Protein AF-A0A6M8U7U8-F1 (afdb_monomer_lite)

Structure (mmCIF, N/CA/C/O backbone):
data_AF-A0A6M8U7U8-F1
#
_entry.id   AF-A0A6M8U7U8-F1
#
loop_
_atom_site.group_PDB
_atom_site.id
_atom_site.type_symbol
_atom_site.label_atom_id
_atom_site.label_alt_id
_atom_site.label_comp_id
_atom_site.label_asym_id
_atom_site.label_entity_id
_atom_site.label_seq_id
_atom_site.pdbx_PDB_ins_code
_atom_site.Cartn_x
_atom_site.Cartn_y
_atom_site.Cartn_z
_atom_site.occupancy
_atom_site.B_iso_or_equiv
_atom_site.auth_seq_id
_atom_site.auth_comp_id
_atom_site.auth_asym_id
_atom_site.auth_atom_id
_atom_site.pdbx_PDB_model_num
ATOM 1 N N . MET A 1 1 ? 2.571 -8.775 8.943 1.00 74.75 1 MET A N 1
ATOM 2 C CA . MET A 1 1 ? 2.207 -7.433 8.439 1.00 74.75 1 MET A CA 1
ATOM 3 C C . MET A 1 1 ? 2.659 -7.219 7.009 1.00 74.75 1 MET A C 1
ATOM 5 O O . MET A 1 1 ? 1.804 -7.198 6.137 1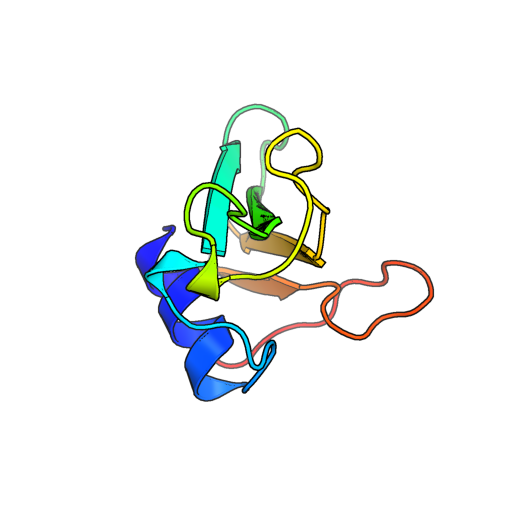.00 74.75 1 MET A O 1
ATOM 9 N N . VAL A 1 2 ? 3.967 -7.168 6.741 1.00 82.75 2 VAL A N 1
ATOM 10 C CA . VAL A 1 2 ? 4.486 -6.971 5.372 1.00 82.75 2 VAL A CA 1
ATOM 11 C C . VAL A 1 2 ? 3.982 -8.037 4.388 1.00 82.75 2 VAL A C 1
ATOM 13 O O . VAL A 1 2 ? 3.644 -7.699 3.264 1.00 82.75 2 VAL A O 1
ATOM 16 N N . LEU A 1 3 ? 3.821 -9.294 4.8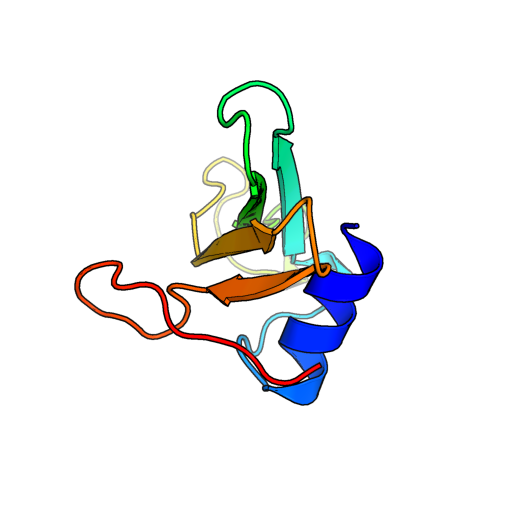22 1.00 86.19 3 LEU A N 1
ATOM 17 C CA . LEU A 1 3 ? 3.259 -10.358 3.977 1.00 86.19 3 LEU A CA 1
ATOM 18 C C . LEU A 1 3 ? 1.820 -10.066 3.505 1.00 86.19 3 LEU A C 1
ATOM 20 O O . LEU A 1 3 ? 1.512 -10.292 2.344 1.00 86.19 3 LEU A O 1
ATOM 24 N N . ALA A 1 4 ? 0.962 -9.516 4.372 1.00 87.12 4 ALA A N 1
ATOM 25 C CA . ALA A 1 4 ? -0.417 -9.168 4.012 1.00 87.12 4 ALA A CA 1
ATOM 26 C C . ALA A 1 4 ? -0.461 -7.985 3.032 1.00 87.12 4 ALA A C 1
ATOM 28 O O . ALA A 1 4 ? -1.229 -7.997 2.077 1.00 87.12 4 ALA A O 1
ATOM 29 N N . VAL A 1 5 ? 0.417 -6.994 3.228 1.00 89.12 5 VAL A N 1
ATOM 30 C CA . VAL A 1 5 ? 0.597 -5.889 2.275 1.00 89.12 5 VAL A CA 1
ATOM 31 C C . VAL A 1 5 ? 1.094 -6.414 0.929 1.00 89.12 5 VAL A C 1
ATOM 33 O O . VAL A 1 5 ? 0.562 -6.045 -0.111 1.00 89.12 5 VAL A O 1
ATOM 36 N N . HIS A 1 6 ? 2.078 -7.314 0.938 1.00 90.56 6 HIS A N 1
ATOM 37 C CA . HIS A 1 6 ? 2.608 -7.932 -0.271 1.00 90.56 6 HIS A CA 1
ATOM 38 C C . HIS A 1 6 ? 1.527 -8.694 -1.048 1.00 90.56 6 HIS A C 1
ATOM 40 O O . HIS A 1 6 ? 1.396 -8.512 -2.257 1.00 90.56 6 HIS A O 1
ATOM 46 N N . GLN A 1 7 ? 0.718 -9.491 -0.347 1.00 90.88 7 GLN A N 1
ATOM 47 C CA . GLN A 1 7 ? -0.411 -10.209 -0.933 1.00 90.88 7 GLN A CA 1
ATOM 48 C C . GLN A 1 7 ? -1.415 -9.233 -1.564 1.00 90.88 7 GLN A C 1
ATOM 50 O O . GLN A 1 7 ? -1.702 -9.333 -2.755 1.00 90.88 7 GLN A O 1
ATOM 55 N N . ALA A 1 8 ? -1.833 -8.203 -0.820 1.00 90.88 8 ALA A N 1
ATOM 56 C CA . ALA A 1 8 ? -2.769 -7.193 -1.308 1.00 90.88 8 ALA A CA 1
ATOM 57 C C . ALA A 1 8 ? -2.251 -6.454 -2.554 1.00 90.88 8 ALA A C 1
ATOM 59 O O . ALA A 1 8 ? -3.023 -6.200 -3.480 1.00 90.88 8 ALA A O 1
ATOM 60 N N . ILE A 1 9 ? -0.947 -6.149 -2.622 1.00 91.44 9 ILE A N 1
ATOM 61 C CA . ILE A 1 9 ? -0.311 -5.552 -3.808 1.00 91.44 9 ILE A CA 1
ATOM 62 C C . ILE A 1 9 ? -0.484 -6.443 -5.040 1.00 91.44 9 ILE A C 1
ATOM 64 O O . ILE A 1 9 ? -0.731 -5.932 -6.135 1.00 91.44 9 ILE A O 1
ATOM 68 N N . ARG A 1 10 ? -0.342 -7.762 -4.878 1.00 91.94 10 ARG A N 1
ATOM 69 C CA . ARG A 1 10 ? -0.432 -8.728 -5.977 1.00 91.94 10 ARG A CA 1
ATOM 70 C C . ARG A 1 10 ? -1.871 -8.988 -6.390 1.00 91.94 10 ARG A C 1
ATOM 72 O O . ARG A 1 10 ? -2.171 -8.882 -7.579 1.00 91.94 10 ARG A O 1
ATOM 79 N N . ASP A 1 11 ? -2.756 -9.210 -5.428 1.00 91.88 11 ASP A N 1
ATOM 80 C CA . ASP A 1 11 ? -4.170 -9.498 -5.683 1.00 91.88 11 ASP A CA 1
ATOM 81 C C . ASP A 1 11 ? -4.881 -8.310 -6.343 1.00 91.88 11 ASP A C 1
ATOM 83 O O . ASP A 1 11 ? -5.693 -8.484 -7.253 1.00 91.88 11 ASP A O 1
ATOM 87 N N . ASN A 1 12 ? -4.500 -7.085 -5.963 1.00 90.12 12 ASN A N 1
ATOM 88 C CA . ASN A 1 12 ? -5.065 -5.852 -6.513 1.00 90.12 12 ASN A CA 1
ATOM 89 C C . ASN A 1 12 ? -4.215 -5.245 -7.646 1.00 90.12 12 ASN A C 1
ATOM 91 O O . ASN A 1 12 ? -4.562 -4.186 -8.164 1.00 90.12 12 ASN A O 1
ATOM 95 N N . LYS A 1 13 ? -3.121 -5.905 -8.057 1.00 91.19 13 LYS A N 1
ATOM 96 C CA . LYS A 1 13 ? -2.219 -5.469 -9.144 1.00 91.19 13 LYS A CA 1
ATOM 97 C C . LYS A 1 13 ? -1.760 -4.007 -9.014 1.00 91.19 13 LYS A C 1
ATOM 99 O O . LYS A 1 13 ? -1.712 -3.277 -10.001 1.00 91.19 13 LYS A O 1
ATOM 104 N N . LEU A 1 14 ? -1.388 -3.591 -7.802 1.00 89.69 14 LEU A N 1
ATOM 105 C CA . LEU A 1 14 ? -1.035 -2.195 -7.493 1.00 89.69 14 LEU A CA 1
ATOM 106 C C . LEU A 1 14 ? 0.286 -1.736 -8.131 1.00 89.69 14 LEU A C 1
ATOM 108 O O . LEU A 1 14 ? 0.557 -0.543 -8.223 1.00 89.69 14 LEU A O 1
ATOM 112 N N . THR A 1 15 ? 1.128 -2.675 -8.565 1.00 88.12 15 THR A N 1
ATOM 113 C CA . THR A 1 15 ? 2.370 -2.397 -9.294 1.00 88.12 15 THR A CA 1
ATOM 114 C C . THR A 1 15 ? 2.717 -3.540 -10.242 1.00 88.12 15 THR A C 1
ATOM 116 O O . THR A 1 15 ? 2.402 -4.705 -9.985 1.00 88.12 15 THR A O 1
ATOM 119 N N . THR A 1 16 ? 3.410 -3.208 -11.329 1.00 86.94 16 THR A N 1
ATOM 120 C CA . THR A 1 16 ? 3.967 -4.161 -12.299 1.00 86.94 16 THR A CA 1
ATOM 121 C C . THR A 1 16 ? 5.370 -4.643 -11.919 1.00 86.94 16 THR A C 1
ATOM 123 O O . THR A 1 16 ? 5.882 -5.583 -12.530 1.00 86.94 16 THR A O 1
ATOM 126 N N . LEU A 1 17 ? 5.996 -4.029 -10.908 1.00 87.25 17 LEU A N 1
ATOM 127 C CA . LEU A 1 17 ? 7.325 -4.407 -10.434 1.00 87.25 17 LEU A CA 1
ATOM 128 C C . LEU A 1 17 ? 7.324 -5.813 -9.831 1.00 87.25 17 LEU A C 1
ATOM 130 O O . LEU A 1 17 ? 6.371 -6.227 -9.166 1.00 87.25 17 LEU A O 1
ATOM 134 N N . ARG A 1 18 ? 8.434 -6.531 -10.025 1.00 87.06 18 ARG A N 1
ATOM 135 C CA . ARG A 1 18 ? 8.670 -7.861 -9.443 1.00 87.06 18 ARG A CA 1
ATOM 136 C C . ARG A 1 18 ? 8.931 -7.770 -7.941 1.00 87.06 18 ARG A C 1
ATOM 138 O O . ARG A 1 18 ? 9.367 -6.737 -7.451 1.00 87.06 18 ARG A O 1
ATOM 145 N N . ASP A 1 19 ? 8.724 -8.870 -7.221 1.00 86.12 19 ASP A N 1
ATOM 146 C CA . ASP A 1 19 ? 8.817 -8.909 -5.749 1.00 86.12 19 ASP A CA 1
ATOM 147 C C . ASP A 1 19 ? 10.171 -8.437 -5.215 1.00 86.12 19 ASP A C 1
ATOM 149 O O . ASP A 1 19 ? 10.235 -7.627 -4.299 1.00 86.12 19 ASP A O 1
ATOM 153 N N . HIS A 1 20 ? 11.263 -8.883 -5.834 1.00 85.44 20 HIS A N 1
ATOM 154 C CA . HIS A 1 20 ? 12.621 -8.493 -5.440 1.00 85.44 20 HIS A CA 1
ATOM 155 C C . HIS A 1 20 ? 12.964 -7.032 -5.779 1.00 85.44 20 HIS A C 1
ATOM 157 O O . HIS A 1 20 ? 13.986 -6.527 -5.317 1.00 85.44 20 HIS A O 1
ATOM 163 N N . CYS A 1 21 ? 12.120 -6.363 -6.571 1.00 88.00 21 CYS A N 1
ATOM 164 C CA . CYS A 1 21 ? 12.216 -4.942 -6.894 1.00 88.00 21 CYS A CA 1
ATOM 165 C C . CYS A 1 21 ? 11.374 -4.069 -5.960 1.00 88.00 21 CYS A C 1
ATOM 167 O O . CYS A 1 21 ? 11.294 -2.863 -6.172 1.00 88.00 21 CYS A O 1
ATOM 169 N N . LEU A 1 22 ? 10.746 -4.652 -4.938 1.00 89.12 22 LEU A N 1
ATOM 170 C CA . LEU A 1 22 ? 10.010 -3.921 -3.917 1.00 89.12 22 LEU A CA 1
ATOM 171 C C . LEU A 1 22 ? 10.798 -3.931 -2.608 1.00 89.12 22 LEU A C 1
ATOM 173 O O . LEU A 1 22 ? 11.353 -4.950 -2.195 1.00 89.12 22 LEU A O 1
ATOM 177 N N . ALA A 1 23 ? 10.846 -2.776 -1.960 1.00 89.12 23 ALA A N 1
ATOM 178 C CA . ALA A 1 23 ? 11.303 -2.603 -0.592 1.00 89.12 23 ALA A CA 1
ATOM 179 C C . ALA A 1 23 ? 10.128 -2.132 0.269 1.00 89.12 23 ALA A C 1
ATOM 181 O O . ALA A 1 23 ? 9.238 -1.427 -0.209 1.00 89.12 23 ALA A O 1
ATOM 182 N N . TYR A 1 24 ? 10.145 -2.527 1.540 1.00 90.94 24 TYR A N 1
ATOM 183 C CA . TYR A 1 24 ? 9.089 -2.231 2.501 1.00 90.94 24 TYR A CA 1
ATOM 184 C C . TYR A 1 24 ? 9.699 -1.565 3.729 1.00 90.94 24 TYR A C 1
ATOM 186 O O . TYR A 1 24 ? 10.582 -2.151 4.357 1.00 90.94 24 TYR A O 1
ATOM 194 N N . ASP A 1 25 ? 9.222 -0.371 4.066 1.00 90.75 25 ASP A N 1
ATOM 195 C CA . ASP A 1 25 ? 9.573 0.332 5.299 1.00 90.75 25 ASP A CA 1
ATOM 196 C C . ASP A 1 25 ? 8.480 0.106 6.353 1.00 90.75 25 ASP A C 1
ATOM 198 O O . ASP A 1 25 ? 7.316 0.459 6.155 1.00 90.75 25 ASP A O 1
ATOM 202 N N . TYR A 1 26 ? 8.884 -0.585 7.415 1.00 90.88 26 TYR A N 1
ATOM 203 C CA . TYR A 1 26 ? 8.170 -0.922 8.646 1.00 90.88 26 TYR A CA 1
ATOM 204 C C . TYR A 1 26 ? 7.989 0.225 9.645 1.00 90.88 26 TYR A C 1
ATOM 206 O O . TYR A 1 26 ? 8.957 0.465 10.358 1.00 90.88 26 TYR A O 1
ATOM 214 N N . ASP A 1 27 ? 6.814 0.838 9.822 1.00 90.44 27 ASP A N 1
ATOM 215 C CA . ASP A 1 27 ? 6.603 1.779 10.937 1.00 90.44 27 ASP A CA 1
ATOM 216 C C . ASP A 1 27 ? 5.342 1.466 11.759 1.00 90.44 27 ASP A C 1
ATOM 218 O O . ASP A 1 27 ? 4.206 1.544 11.292 1.00 90.44 27 ASP A O 1
ATOM 222 N N . ASP A 1 28 ? 5.543 1.123 13.030 1.00 88.81 28 ASP A N 1
ATOM 223 C CA . ASP A 1 28 ? 4.486 0.852 14.003 1.00 88.81 28 ASP A CA 1
ATOM 224 C C . ASP A 1 28 ? 4.437 1.815 15.187 1.00 88.81 28 ASP A C 1
ATOM 226 O O . ASP A 1 28 ? 3.570 1.662 16.060 1.00 88.81 28 ASP A O 1
ATOM 230 N N . VAL A 1 29 ? 5.320 2.809 15.198 1.00 86.75 29 VAL A N 1
ATOM 231 C CA . VAL A 1 29 ? 5.503 3.764 16.294 1.00 86.75 29 VAL A CA 1
ATOM 232 C C . VAL A 1 29 ? 4.890 5.122 15.983 1.00 86.75 29 VAL A C 1
ATOM 234 O O . VAL A 1 29 ? 4.379 5.767 16.900 1.00 86.75 29 VAL A O 1
ATOM 237 N N . SER A 1 30 ? 4.870 5.543 14.718 1.00 86.56 30 SER A N 1
ATOM 238 C CA . SER A 1 30 ? 4.362 6.869 14.338 1.00 86.56 30 SER A CA 1
ATOM 239 C C . SER A 1 30 ? 2.847 7.026 14.488 1.00 86.56 30 SER A C 1
ATOM 241 O O . SER A 1 30 ? 2.360 8.148 14.622 1.00 86.56 30 SER A O 1
ATOM 243 N N . ASP A 1 31 ? 2.084 5.928 14.493 1.00 88.81 31 ASP A N 1
ATOM 244 C CA . ASP A 1 31 ? 0.626 5.957 14.632 1.00 88.81 31 ASP A CA 1
ATOM 245 C C . ASP A 1 31 ? 0.135 4.932 15.674 1.00 88.81 31 ASP A C 1
ATOM 247 O O . ASP A 1 31 ? 0.492 3.749 15.675 1.00 88.81 31 ASP A O 1
ATOM 251 N N . LYS A 1 32 ? -0.712 5.386 16.605 1.00 90.56 32 LYS A N 1
ATOM 252 C CA . LYS A 1 32 ? -1.253 4.540 17.683 1.00 90.56 32 LYS A CA 1
ATOM 253 C C . LYS A 1 32 ? -2.319 3.562 17.199 1.00 90.56 32 LYS A C 1
ATOM 255 O O . LYS A 1 32 ? -2.526 2.544 17.851 1.00 90.56 32 LYS A O 1
ATOM 260 N N . LEU A 1 33 ? -3.000 3.870 16.099 1.00 92.50 33 LEU A N 1
ATOM 261 C CA . LEU A 1 33 ? -4.134 3.104 15.580 1.00 92.50 33 LEU A CA 1
ATOM 262 C C . LEU A 1 33 ? -3.785 2.322 14.315 1.00 92.50 33 LEU A C 1
ATOM 264 O O . LEU A 1 33 ? -4.495 1.371 13.986 1.00 92.50 33 LEU A O 1
ATOM 268 N N . PHE A 1 34 ? -2.699 2.687 13.634 1.00 92.19 34 PHE A N 1
ATOM 269 C CA . PHE A 1 34 ? -2.310 2.085 12.364 1.00 92.19 34 PHE A CA 1
ATOM 270 C C . PHE A 1 34 ? -0.855 1.612 12.363 1.00 92.19 34 PHE A C 1
ATOM 272 O O . PHE A 1 34 ? 0.011 2.210 12.993 1.00 92.19 34 PHE A O 1
ATOM 279 N N . TYR A 1 35 ? -0.592 0.527 11.644 1.00 91.88 35 TYR A N 1
ATOM 280 C CA . TYR A 1 35 ? 0.735 0.204 11.135 1.00 91.88 35 TYR A CA 1
ATOM 281 C C . TYR A 1 35 ? 0.903 0.894 9.785 1.00 91.88 35 TYR A C 1
ATOM 283 O O . TYR A 1 35 ? 0.031 0.775 8.920 1.00 91.88 35 TYR A O 1
ATOM 291 N N . LEU A 1 36 ? 2.002 1.612 9.603 1.00 92.88 36 LEU A N 1
ATOM 292 C CA . LEU A 1 36 ? 2.364 2.246 8.348 1.00 92.88 36 LEU A CA 1
ATOM 293 C C . LEU A 1 36 ? 3.364 1.344 7.625 1.00 92.88 36 LEU A C 1
ATOM 295 O O . LEU A 1 36 ? 4.333 0.864 8.210 1.00 92.88 36 LEU A O 1
ATOM 299 N N . VAL A 1 37 ? 3.101 1.083 6.350 1.00 93.19 37 VAL A N 1
ATOM 300 C CA . VAL A 1 37 ? 4.024 0.347 5.487 1.00 93.19 37 VAL A CA 1
ATOM 301 C C . VAL A 1 37 ? 4.293 1.191 4.265 1.00 93.19 37 VAL A C 1
ATOM 303 O O . VAL A 1 37 ? 3.398 1.400 3.449 1.00 93.19 37 VAL A O 1
ATOM 306 N N . ASP A 1 38 ? 5.517 1.681 4.139 1.00 92.38 38 ASP A N 1
ATOM 307 C CA . ASP A 1 38 ? 5.928 2.409 2.949 1.00 92.38 38 ASP A CA 1
ATOM 308 C C . ASP A 1 38 ? 6.472 1.436 1.902 1.00 92.38 38 ASP A C 1
ATOM 310 O O . ASP A 1 38 ? 7.345 0.620 2.201 1.00 92.38 38 ASP A O 1
ATOM 314 N N . VAL A 1 39 ? 5.956 1.497 0.678 1.00 91.69 39 VAL A N 1
ATOM 315 C CA . VAL A 1 39 ? 6.369 0.623 -0.420 1.00 91.69 39 VAL A CA 1
ATOM 316 C C . VAL A 1 39 ? 7.205 1.442 -1.384 1.00 91.69 39 VAL A C 1
ATOM 318 O O . VAL A 1 39 ? 6.754 2.442 -1.945 1.00 91.69 39 VAL A O 1
ATOM 321 N N . ARG A 1 40 ? 8.449 1.012 -1.576 1.00 90.31 40 ARG A N 1
ATOM 322 C CA . ARG A 1 40 ? 9.431 1.704 -2.410 1.00 90.31 40 ARG A CA 1
ATOM 323 C C . ARG A 1 40 ? 9.997 0.780 -3.466 1.00 90.31 40 ARG A C 1
ATOM 325 O O . ARG A 1 40 ? 10.023 -0.440 -3.305 1.00 90.31 40 ARG A O 1
ATOM 332 N N . GLU A 1 41 ? 10.504 1.373 -4.533 1.00 87.06 41 GLU A N 1
ATOM 333 C CA . GLU A 1 41 ? 11.277 0.636 -5.518 1.00 87.06 41 GLU A CA 1
ATOM 334 C C . GLU A 1 41 ? 12.667 0.298 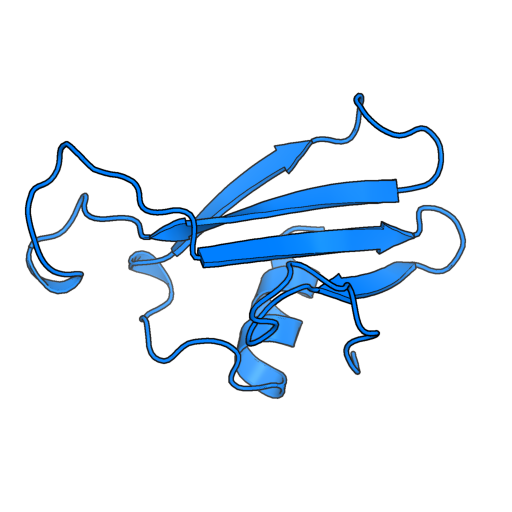-4.960 1.00 87.06 41 GLU A C 1
ATOM 336 O O . GLU A 1 41 ? 13.389 1.147 -4.420 1.00 87.06 41 GLU A O 1
ATOM 341 N N . ASN A 1 42 ? 13.038 -0.971 -5.104 1.00 82.81 42 ASN A N 1
ATOM 342 C CA . ASN A 1 42 ? 14.350 -1.498 -4.777 1.00 82.81 42 ASN A CA 1
ATOM 343 C C . ASN A 1 42 ? 15.203 -1.590 -6.047 1.00 82.81 42 ASN A C 1
ATOM 345 O O . ASN A 1 42 ? 15.174 -2.591 -6.765 1.00 82.81 42 ASN A O 1
ATOM 349 N N . LYS A 1 43 ? 16.011 -0.558 -6.293 1.00 77.38 43 LYS A N 1
ATOM 350 C CA . LYS A 1 43 ? 16.928 -0.481 -7.445 1.00 77.38 43 LYS A CA 1
ATOM 351 C C . LYS A 1 43 ? 18.282 -1.150 -7.215 1.00 77.38 43 LYS A C 1
ATOM 353 O O . LYS A 1 43 ? 19.220 -0.948 -7.981 1.00 77.38 43 LYS A O 1
ATOM 358 N N . ARG A 1 44 ? 18.410 -1.980 -6.173 1.00 72.31 44 ARG A N 1
ATOM 359 C CA . ARG A 1 44 ? 19.654 -2.717 -5.893 1.00 72.31 44 ARG A CA 1
ATOM 360 C C . ARG A 1 44 ? 20.074 -3.628 -7.052 1.00 72.31 44 ARG A C 1
ATOM 362 O O . ARG A 1 44 ? 21.257 -3.927 -7.195 1.00 72.31 44 ARG A O 1
ATOM 369 N N . TYR A 1 45 ? 19.121 -4.077 -7.865 1.00 71.75 45 TYR A N 1
ATOM 370 C CA . TYR A 1 45 ? 19.372 -4.939 -9.013 1.00 71.75 45 TYR A CA 1
ATOM 371 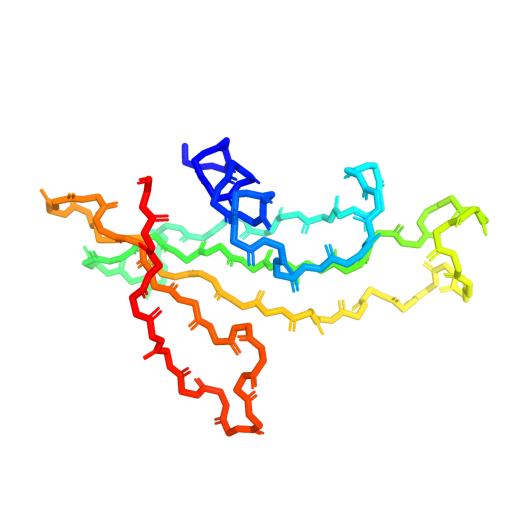C C . TYR A 1 45 ? 19.125 -4.182 -10.316 1.00 71.75 45 TYR A C 1
ATOM 373 O O . TYR A 1 45 ? 18.070 -3.578 -10.485 1.00 71.75 45 TYR A O 1
ATOM 381 N N . A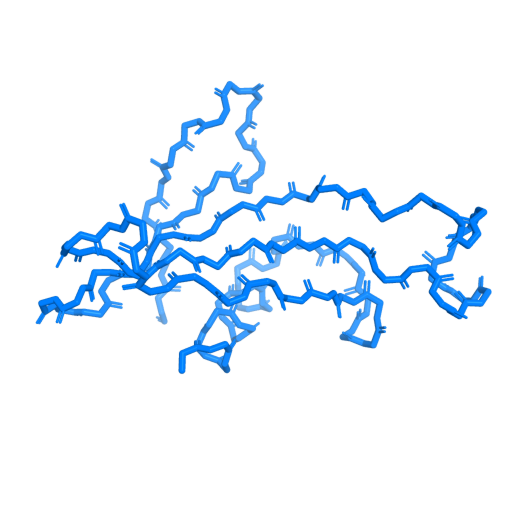LA A 1 46 ? 20.046 -4.303 -11.278 1.00 71.12 46 ALA A N 1
ATOM 382 C CA . ALA A 1 46 ? 19.924 -3.668 -12.597 1.00 71.12 46 ALA A CA 1
ATOM 383 C C . ALA A 1 46 ? 18.618 -4.035 -13.333 1.00 71.12 46 ALA A C 1
ATOM 385 O O . ALA A 1 46 ? 18.114 -3.261 -14.140 1.00 71.12 46 ALA A O 1
ATOM 386 N N . ILE A 1 47 ? 18.045 -5.202 -13.018 1.00 76.19 47 ILE A N 1
ATOM 387 C CA . ILE A 1 47 ? 16.782 -5.699 -13.580 1.00 76.19 47 ILE A CA 1
ATOM 388 C C . ILE A 1 47 ? 15.570 -4.870 -13.120 1.00 76.19 47 ILE A C 1
ATOM 390 O O . ILE A 1 47 ? 14.558 -4.845 -13.815 1.00 76.19 47 ILE A O 1
ATOM 394 N N . CYS A 1 48 ? 15.667 -4.204 -11.968 1.00 76.31 48 CYS A N 1
ATOM 395 C CA . CYS A 1 48 ? 14.592 -3.406 -11.383 1.00 76.31 48 CYS A CA 1
ATOM 396 C C . CYS A 1 48 ? 14.530 -1.975 -11.934 1.00 76.31 48 CYS A C 1
ATOM 398 O O . CYS A 1 48 ? 13.561 -1.277 -11.665 1.00 76.31 48 CYS A O 1
ATOM 400 N N . GLY A 1 49 ? 15.513 -1.580 -12.754 1.00 64.62 49 GLY A N 1
ATOM 401 C CA . GLY A 1 49 ? 15.555 -0.297 -13.447 1.00 64.62 49 GLY A CA 1
ATOM 402 C C . GLY A 1 49 ? 16.359 0.783 -12.718 1.00 64.62 49 GLY A C 1
ATOM 403 O O . GLY A 1 49 ? 16.179 1.022 -11.532 1.00 64.62 49 GLY A O 1
ATOM 404 N N . GLY A 1 50 ? 17.205 1.486 -13.479 1.00 63.50 50 GLY A N 1
ATOM 405 C CA . GLY A 1 50 ? 17.733 2.814 -13.139 1.00 63.50 50 GLY A CA 1
ATOM 406 C C . GLY A 1 50 ? 18.694 2.917 -11.947 1.00 63.50 50 GLY A C 1
ATOM 407 O O . GLY A 1 50 ? 19.035 1.937 -11.298 1.00 63.50 50 GLY A O 1
ATOM 408 N N . ALA A 1 51 ? 19.174 4.141 -11.707 1.00 56.97 51 ALA A N 1
ATOM 409 C CA . ALA A 1 51 ? 20.300 4.444 -10.827 1.00 56.97 51 ALA A CA 1
ATOM 410 C C . ALA A 1 51 ? 20.109 3.933 -9.373 1.00 56.97 51 ALA A C 1
ATOM 412 O O . ALA A 1 51 ? 19.051 4.158 -8.778 1.00 56.97 51 ALA A O 1
ATOM 413 N N . PRO A 1 52 ? 21.115 3.241 -8.800 1.00 59.81 52 PRO A N 1
ATOM 414 C CA . PRO A 1 52 ? 21.013 2.531 -7.519 1.00 59.81 52 PRO A CA 1
ATOM 415 C C . PRO A 1 52 ? 20.908 3.448 -6.289 1.00 59.81 52 PRO A C 1
ATOM 417 O O . PRO A 1 52 ? 20.697 2.963 -5.180 1.00 59.81 52 PRO A O 1
ATOM 420 N N . ASP A 1 53 ? 21.063 4.756 -6.470 1.00 61.59 53 ASP A N 1
ATOM 421 C CA . ASP A 1 53 ? 21.061 5.785 -5.431 1.00 61.59 53 ASP A CA 1
ATOM 422 C C . ASP A 1 53 ? 19.672 6.388 -5.152 1.00 61.59 53 ASP A C 1
ATOM 424 O O . ASP A 1 53 ? 19.514 7.128 -4.183 1.00 61.59 53 ASP A O 1
ATOM 428 N N . VAL A 1 54 ? 18.644 6.044 -5.941 1.00 61.66 54 VAL A N 1
ATOM 429 C CA . VAL A 1 54 ? 17.295 6.621 -5.802 1.00 61.66 54 VAL A CA 1
ATOM 430 C C . VAL A 1 54 ? 16.257 5.545 -5.471 1.00 61.66 54 VAL A C 1
ATOM 432 O O . VAL A 1 54 ? 15.700 4.913 -6.370 1.00 61.66 54 VAL A O 1
ATOM 435 N N . SER A 1 55 ? 15.932 5.365 -4.185 1.00 67.44 55 SER A N 1
ATOM 436 C CA . SER A 1 55 ? 14.763 4.569 -3.772 1.00 67.44 55 SER A CA 1
ATOM 437 C C . SER A 1 55 ? 13.499 5.415 -3.917 1.00 67.44 55 SER A C 1
ATOM 439 O O . SER A 1 55 ? 13.232 6.311 -3.116 1.00 67.44 55 SER A O 1
ATOM 441 N N . VAL A 1 56 ? 12.751 5.174 -4.994 1.00 81.06 56 VAL A N 1
ATOM 442 C CA . VAL A 1 56 ? 11.546 5.943 -5.321 1.00 81.06 56 VAL A CA 1
ATOM 443 C C . VAL A 1 56 ? 10.384 5.423 -4.483 1.00 81.06 56 VAL A C 1
ATOM 445 O O . VAL A 1 56 ? 10.093 4.227 -4.491 1.00 81.06 56 VAL A O 1
ATOM 448 N N . HIS A 1 57 ? 9.725 6.328 -3.765 1.00 87.88 57 HIS A N 1
ATOM 449 C CA . HIS A 1 57 ? 8.459 6.049 -3.101 1.00 87.88 57 HIS A CA 1
ATOM 450 C C . HIS A 1 57 ? 7.389 5.679 -4.138 1.00 87.88 57 HIS A C 1
ATOM 452 O O . HIS A 1 57 ? 7.188 6.430 -5.092 1.00 87.88 57 HIS A O 1
ATOM 458 N N . LEU A 1 58 ? 6.721 4.536 -3.960 1.00 89.25 58 LEU A N 1
ATOM 459 C CA . LEU A 1 58 ? 5.644 4.096 -4.851 1.00 89.25 58 LEU A CA 1
ATOM 460 C C . LEU A 1 58 ? 4.280 4.445 -4.263 1.00 89.25 58 LEU A C 1
ATOM 462 O O . LEU A 1 58 ? 3.493 5.133 -4.906 1.00 89.25 58 LEU A O 1
ATOM 466 N N . PHE A 1 59 ? 4.002 3.932 -3.067 1.00 92.19 59 PHE A N 1
ATOM 467 C CA . PHE A 1 59 ? 2.757 4.145 -2.336 1.00 92.19 59 PHE A CA 1
ATOM 468 C C . PHE A 1 59 ? 2.901 3.647 -0.900 1.00 92.19 59 PHE A C 1
ATOM 470 O O . PHE A 1 59 ? 3.808 2.893 -0.551 1.00 92.19 59 PHE A O 1
ATOM 477 N N . ARG A 1 60 ? 1.973 4.061 -0.054 1.00 92.94 60 ARG A N 1
ATOM 478 C CA . ARG A 1 60 ? 1.890 3.772 1.369 1.00 92.94 60 ARG A CA 1
ATOM 479 C C . ARG A 1 60 ? 0.713 2.863 1.633 1.00 92.94 60 ARG A C 1
ATOM 481 O O . ARG A 1 60 ? -0.314 2.914 0.959 1.00 92.94 60 ARG A O 1
ATOM 488 N N . PHE A 1 61 ? 0.842 2.074 2.681 1.00 93.88 61 PHE A N 1
ATOM 489 C CA . PHE A 1 61 ? -0.233 1.306 3.270 1.00 93.88 61 PHE A CA 1
ATOM 490 C C . PHE A 1 61 ? -0.454 1.742 4.712 1.00 93.88 61 PHE A C 1
ATOM 492 O O . PHE A 1 61 ? 0.492 1.951 5.470 1.00 93.88 61 PHE A O 1
ATOM 499 N N . LYS A 1 62 ? -1.724 1.823 5.099 1.00 93.50 62 LYS A N 1
ATOM 500 C CA . LYS A 1 62 ? -2.158 1.845 6.490 1.00 93.50 62 LYS A CA 1
ATOM 501 C C . LYS A 1 62 ? -2.862 0.538 6.801 1.00 93.50 62 LYS A C 1
ATOM 503 O O . LYS A 1 62 ? -3.793 0.152 6.096 1.00 93.50 62 LYS A O 1
ATOM 508 N N . VAL A 1 63 ? -2.431 -0.116 7.871 1.00 92.50 63 VAL A N 1
ATOM 509 C CA . VAL A 1 63 ? -3.071 -1.318 8.400 1.00 92.50 63 VAL A CA 1
ATOM 510 C C . VAL A 1 63 ? -3.663 -0.991 9.757 1.00 92.50 63 VAL A C 1
ATOM 512 O O . VAL A 1 63 ? -2.939 -0.614 10.674 1.00 92.50 63 VAL A O 1
ATOM 515 N N . SER A 1 64 ? -4.973 -1.118 9.905 1.00 92.38 64 SER A N 1
ATOM 516 C CA . SER A 1 64 ? -5.646 -0.896 11.186 1.00 92.38 64 SER A CA 1
ATOM 517 C C . SER A 1 64 ? -5.164 -1.903 12.233 1.00 92.38 64 SER A C 1
ATOM 519 O O . SER A 1 64 ? -5.204 -3.110 12.008 1.00 92.38 64 SER A O 1
ATOM 521 N N . LYS A 1 65 ? -4.741 -1.427 13.410 1.00 91.00 65 LYS A N 1
ATOM 522 C CA . LYS A 1 65 ? -4.346 -2.300 14.533 1.00 91.00 65 LYS A CA 1
ATOM 523 C C . LYS A 1 65 ? -5.543 -3.031 15.156 1.00 91.00 65 LYS A C 1
ATOM 525 O O . LYS A 1 65 ? -5.350 -3.992 15.891 1.00 91.00 65 LYS A O 1
ATOM 530 N N . ARG A 1 66 ? -6.771 -2.569 14.882 1.00 91.12 66 ARG A N 1
ATOM 531 C CA . ARG A 1 66 ? -8.010 -3.089 15.481 1.00 91.12 66 ARG A CA 1
ATOM 532 C C . ARG A 1 66 ? -8.589 -4.272 14.712 1.00 91.12 66 ARG A C 1
ATOM 534 O O . ARG A 1 66 ? -8.949 -5.274 15.312 1.00 91.12 66 ARG A O 1
ATOM 541 N N . ASP A 1 67 ? -8.741 -4.112 13.403 1.00 90.50 67 ASP A N 1
ATOM 542 C CA . ASP A 1 67 ? -9.447 -5.050 12.516 1.00 90.50 67 ASP A CA 1
ATOM 543 C C . ASP A 1 67 ? -8.584 -5.500 11.332 1.00 90.50 67 ASP A C 1
ATOM 545 O O . ASP A 1 67 ? -9.067 -6.191 10.441 1.00 90.50 67 ASP A O 1
ATOM 549 N N . TYR A 1 68 ? -7.303 -5.120 11.324 1.00 88.94 68 TYR A N 1
ATOM 550 C CA . TYR A 1 68 ? -6.345 -5.442 10.270 1.00 88.94 68 TYR A CA 1
ATOM 551 C C . TYR A 1 68 ? -6.737 -4.941 8.879 1.00 88.94 68 TYR A C 1
ATOM 553 O O . TYR A 1 68 ? -6.086 -5.322 7.912 1.00 88.94 68 TYR A O 1
ATOM 561 N N . ALA A 1 69 ? -7.731 -4.053 8.759 1.00 91.62 69 ALA A N 1
ATOM 562 C CA . ALA A 1 69 ? -8.142 -3.484 7.482 1.00 91.62 69 ALA A CA 1
ATOM 563 C C . ALA A 1 69 ? -6.980 -2.747 6.799 1.00 91.62 69 ALA A C 1
ATOM 565 O O . ALA A 1 69 ? -6.241 -1.992 7.437 1.00 91.62 69 ALA A O 1
ATOM 566 N N . LEU A 1 70 ? -6.837 -2.971 5.491 1.00 92.62 70 LEU A N 1
ATOM 567 C CA . LEU A 1 70 ? -5.766 -2.428 4.659 1.00 92.62 70 LEU A CA 1
ATOM 568 C C . LEU A 1 70 ? -6.284 -1.238 3.851 1.00 92.62 70 LEU A C 1
ATOM 570 O O . LEU A 1 70 ? -7.348 -1.309 3.241 1.00 92.62 70 LEU A O 1
ATOM 574 N N . SER A 1 71 ? -5.538 -0.139 3.831 1.00 93.94 71 SER A N 1
ATOM 575 C CA . SER A 1 71 ? -5.795 1.010 2.954 1.00 93.94 71 SER A CA 1
ATOM 576 C C . SER A 1 71 ? -4.500 1.483 2.311 1.00 93.94 71 SER A C 1
ATOM 578 O O . SER A 1 71 ? -3.461 1.437 2.963 1.00 93.94 71 SER A O 1
ATOM 580 N N . THR A 1 72 ? -4.545 1.940 1.064 1.00 93.94 72 THR A N 1
ATOM 581 C CA . THR A 1 72 ? -3.365 2.388 0.310 1.00 93.94 72 THR A CA 1
ATOM 582 C C . THR A 1 72 ? -3.653 3.642 -0.502 1.00 93.94 72 THR A C 1
ATOM 584 O O . THR A 1 72 ? -4.808 3.912 -0.809 1.00 93.94 72 THR A O 1
ATOM 587 N N . ASP A 1 73 ? -2.623 4.415 -0.836 1.00 93.94 73 ASP A N 1
ATOM 588 C CA . ASP A 1 73 ? -2.696 5.542 -1.777 1.00 93.94 73 ASP A CA 1
ATOM 589 C C . ASP A 1 73 ? -2.215 5.148 -3.189 1.00 93.94 73 ASP A C 1
ATOM 591 O O . ASP A 1 73 ? -2.061 6.008 -4.055 1.00 93.94 73 ASP A O 1
ATOM 595 N N . ALA A 1 74 ? -2.014 3.851 -3.456 1.00 90.56 74 ALA A N 1
ATOM 596 C CA . ALA A 1 74 ? -1.581 3.349 -4.757 1.00 90.56 74 ALA A CA 1
ATOM 597 C C . ALA A 1 74 ? -2.516 3.790 -5.898 1.00 90.56 74 ALA A C 1
ATOM 599 O O . ALA A 1 74 ? -3.693 3.446 -5.932 1.00 90.56 74 ALA A O 1
ATOM 600 N N . GLY A 1 75 ? -1.984 4.539 -6.864 1.00 83.75 75 GLY A N 1
ATOM 601 C CA . GLY A 1 75 ? -2.773 5.078 -7.977 1.00 83.75 75 GLY A CA 1
ATOM 602 C C . GLY A 1 75 ? -3.576 6.342 -7.641 1.00 83.75 75 GLY A C 1
ATOM 603 O O . GLY A 1 75 ? -4.261 6.861 -8.521 1.00 83.75 75 GLY A O 1
ATOM 604 N N . SER A 1 76 ? -3.470 6.871 -6.416 1.00 86.56 76 SER A N 1
ATOM 605 C CA . SER A 1 76 ? -4.016 8.183 -6.061 1.00 86.56 76 SER A CA 1
ATOM 606 C C . SER A 1 76 ? -3.035 9.289 -6.438 1.00 86.56 76 SER A C 1
ATOM 608 O O . SER A 1 76 ? -1.863 9.248 -6.072 1.00 86.56 76 S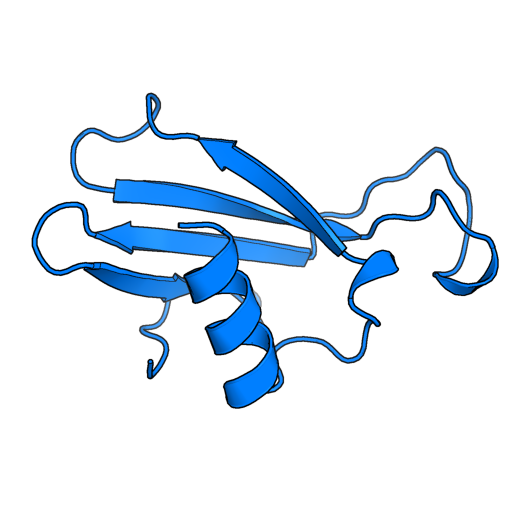ER A O 1
ATOM 610 N N . VAL A 1 77 ? -3.510 10.311 -7.149 1.00 80.56 77 VAL A N 1
ATOM 611 C CA . VAL A 1 77 ? -2.675 11.445 -7.600 1.00 80.56 77 VAL A CA 1
ATOM 612 C C . VAL A 1 77 ? -2.382 12.427 -6.455 1.00 80.56 77 VAL A C 1
ATOM 614 O O . VAL A 1 77 ? -1.380 13.134 -6.463 1.00 80.56 77 VAL A O 1
ATOM 617 N N . ASP A 1 78 ? -3.255 12.455 -5.453 1.00 84.69 78 ASP A N 1
ATOM 618 C CA . ASP A 1 78 ? -3.255 13.357 -4.297 1.00 84.69 78 ASP A CA 1
ATOM 619 C C . ASP A 1 78 ? -2.814 12.680 -2.983 1.00 84.69 78 ASP A C 1
ATOM 621 O O . ASP A 1 78 ? -2.774 13.324 -1.936 1.00 84.69 78 ASP A O 1
ATOM 625 N N . GLY A 1 79 ? -2.491 11.382 -3.019 1.00 83.31 79 GLY A N 1
ATOM 626 C CA . GLY A 1 79 ? -2.165 10.601 -1.824 1.00 83.31 79 GLY A CA 1
ATOM 627 C C . GLY A 1 79 ? -3.379 10.170 -0.989 1.00 83.31 79 GLY A C 1
ATOM 628 O O . GLY A 1 79 ? -3.213 9.773 0.167 1.00 83.31 79 GLY A O 1
ATOM 629 N N . THR A 1 80 ? -4.599 10.253 -1.532 1.00 89.25 80 THR A N 1
ATOM 630 C CA . THR A 1 80 ? -5.807 9.783 -0.847 1.00 89.25 80 THR A CA 1
ATOM 631 C C . THR A 1 80 ? -5.780 8.268 -0.644 1.00 89.25 80 THR A C 1
ATOM 633 O O . THR A 1 80 ? -5.635 7.476 -1.576 1.00 89.25 80 THR A O 1
ATOM 636 N N . LEU A 1 81 ? -5.961 7.856 0.612 1.00 89.69 81 LEU A N 1
ATOM 637 C CA . LEU A 1 81 ? -6.024 6.449 0.985 1.00 89.69 81 LEU A CA 1
ATOM 638 C C . LEU A 1 81 ? -7.398 5.860 0.655 1.00 89.69 81 LEU A C 1
ATOM 640 O O . LEU A 1 81 ? -8.428 6.405 1.052 1.00 89.69 81 LEU A O 1
ATOM 644 N N . HIS A 1 82 ? -7.407 4.699 0.014 1.00 90.50 82 HIS A N 1
ATOM 645 C CA . HIS A 1 82 ? -8.600 3.899 -0.241 1.00 90.50 82 HIS A CA 1
ATOM 646 C C . HIS A 1 82 ? -8.422 2.482 0.306 1.00 90.50 82 HIS A C 1
ATOM 648 O O . HIS A 1 82 ? -7.314 1.947 0.363 1.00 90.50 82 HIS A O 1
ATOM 654 N N . THR A 1 83 ? -9.521 1.870 0.743 1.00 90.75 83 THR A N 1
ATOM 655 C CA . THR A 1 83 ? -9.504 0.515 1.300 1.00 90.75 83 THR A CA 1
ATOM 656 C C . THR A 1 83 ? -9.208 -0.510 0.216 1.00 90.75 83 THR A C 1
ATOM 658 O O . THR A 1 83 ? -9.796 -0.479 -0.865 1.00 90.75 83 THR A O 1
ATOM 661 N N . VAL A 1 84 ? -8.319 -1.444 0.533 1.00 88.12 84 VAL A N 1
ATOM 662 C CA . VAL A 1 84 ? -7.908 -2.522 -0.363 1.00 88.12 84 VAL A CA 1
ATOM 663 C C . VAL A 1 84 ? -8.588 -3.807 0.078 1.00 88.12 84 VAL A C 1
ATOM 665 O O . VAL A 1 84 ? -8.663 -4.094 1.276 1.00 88.12 84 VAL A O 1
ATOM 668 N N . LYS A 1 85 ? -9.100 -4.580 -0.882 1.00 75.62 85 LYS A N 1
ATOM 669 C CA . LYS A 1 85 ? -9.649 -5.902 -0.579 1.00 75.62 85 LYS A CA 1
ATOM 670 C C . LYS A 1 85 ? -8.501 -6.848 -0.233 1.00 75.62 85 LYS A C 1
ATOM 672 O O . LYS A 1 85 ? -7.487 -6.859 -0.936 1.00 75.62 85 LYS A O 1
ATOM 677 N N . GLN A 1 86 ? -8.683 -7.564 0.873 1.00 61.16 86 GLN A N 1
ATOM 678 C CA . GLN A 1 86 ? -7.815 -8.651 1.324 1.00 61.16 86 GLN A CA 1
ATOM 679 C C . GLN A 1 86 ? -8.194 -9.952 0.640 1.00 61.16 86 GLN A C 1
ATOM 681 O O . GLN A 1 86 ? -9.404 -10.115 0.348 1.00 61.16 86 GLN A O 1
#

Sequence (86 aa):
MVLAVHQAIRDNKLTTLRDHCLAYDYDDVSDKLFYLVDVRENKRYAICGGAPDVSVHLFRFKVSKRDYALSTDAGSVDGTLHTVKQ

pLDDT: mean 85.53, std 9.19, range [56.97, 93.94]

Foldseek 3Di:
DVVVVVVLCVVVVLDPFDPQQWDWDWDDDVDPFWTKIWIWGQPVDVVSDDDRVDTGTQKMWTAGPPPRWIWICRPPPVNDIDTTDD

Radius of gyration: 12.93 Å; chains: 1; bounding box: 31×24×31 Å

Organism: NCBI:txid2740817

Secondary structure (DSSP, 8-state):
-HHHHHHHHHHTT---S-GGGEEEEEESSS-SSEEEEEEEE-TTSGGG-S-TT---EEEEEEEETTT--EEE-TT-SS---EEEP-